Protein AF-A0A7L5BXM7-F1 (afdb_monomer_lite)

Structure (mmCIF, N/CA/C/O backbone):
data_AF-A0A7L5BXM7-F1
#
_entry.id   AF-A0A7L5BXM7-F1
#
loop_
_atom_site.group_PDB
_atom_site.id
_atom_site.type_symbol
_atom_site.label_atom_id
_atom_site.label_alt_id
_atom_site.label_comp_id
_atom_site.label_asym_id
_atom_site.label_entity_id
_atom_site.label_seq_id
_atom_site.pdbx_PDB_ins_code
_atom_site.Cartn_x
_atom_site.Cartn_y
_atom_site.Cartn_z
_atom_site.occupancy
_atom_site.B_iso_or_equiv
_atom_site.auth_seq_id
_atom_site.auth_comp_id
_atom_site.auth_asym_id
_atom_site.auth_atom_id
_atom_site.pdbx_PDB_model_num
ATOM 1 N N . MET A 1 1 ? -1.220 4.228 -21.486 1.00 81.81 1 MET A N 1
ATOM 2 C CA . MET A 1 1 ? -0.443 3.188 -20.781 1.00 81.81 1 MET A CA 1
ATOM 3 C C . MET A 1 1 ? -0.566 1.906 -21.589 1.00 81.81 1 MET A C 1
ATOM 5 O O . MET A 1 1 ? -1.691 1.516 -21.863 1.00 81.81 1 MET A O 1
ATOM 9 N N . ASP A 1 2 ? 0.545 1.323 -22.044 1.00 92.75 2 ASP A N 1
ATOM 10 C CA . ASP A 1 2 ? 0.546 0.074 -22.827 1.00 92.75 2 ASP A CA 1
ATOM 11 C C . ASP A 1 2 ? 0.642 -1.136 -21.874 1.00 92.75 2 ASP A C 1
ATOM 13 O O . ASP A 1 2 ? 1.685 -1.302 -21.240 1.00 92.75 2 ASP A O 1
ATOM 17 N N . PRO A 1 3 ? -0.408 -1.967 -21.730 1.00 92.69 3 PRO A N 1
ATOM 18 C CA . PRO A 1 3 ? -0.432 -3.062 -20.757 1.00 92.69 3 PRO A CA 1
ATOM 19 C C . PRO A 1 3 ? 0.571 -4.188 -21.054 1.00 92.69 3 PRO A C 1
ATOM 21 O O . PRO A 1 3 ? 0.893 -4.953 -20.146 1.00 92.69 3 PRO A O 1
ATOM 24 N N . GLU A 1 4 ? 1.089 -4.287 -22.281 1.00 96.62 4 GLU A N 1
ATOM 25 C CA . GLU A 1 4 ? 2.113 -5.279 -22.648 1.00 96.62 4 GLU A CA 1
ATOM 26 C C . GLU A 1 4 ? 3.525 -4.844 -22.230 1.00 96.62 4 GLU A C 1
ATOM 28 O O . GLU A 1 4 ? 4.460 -5.643 -22.244 1.00 96.62 4 GLU A O 1
ATOM 33 N N . ARG A 1 5 ? 3.696 -3.577 -21.839 1.00 94.50 5 ARG A N 1
ATOM 34 C CA . ARG A 1 5 ? 4.994 -3.003 -21.448 1.00 94.50 5 ARG A CA 1
ATOM 35 C C . ARG A 1 5 ? 4.994 -2.385 -20.062 1.00 94.50 5 ARG A C 1
ATOM 37 O O . ARG A 1 5 ? 6.055 -2.189 -19.481 1.00 94.50 5 ARG A O 1
ATOM 44 N N . PHE A 1 6 ? 3.824 -2.027 -19.551 1.00 96.31 6 PHE A N 1
ATOM 45 C CA . PHE A 1 6 ? 3.711 -1.371 -18.265 1.00 96.31 6 PHE A CA 1
ATOM 46 C C . PHE A 1 6 ? 3.840 -2.388 -17.135 1.00 96.31 6 PHE A C 1
ATOM 48 O O . PHE A 1 6 ? 3.114 -3.382 -17.097 1.00 96.31 6 PHE A O 1
ATOM 55 N N . THR A 1 7 ? 4.767 -2.123 -16.223 1.00 95.88 7 THR A N 1
ATOM 56 C CA . THR A 1 7 ? 5.111 -2.985 -15.089 1.00 95.88 7 THR A CA 1
ATOM 57 C C . THR A 1 7 ? 4.899 -2.234 -13.780 1.00 95.88 7 THR A C 1
ATOM 59 O O . THR A 1 7 ? 4.705 -1.014 -13.771 1.00 95.88 7 THR A O 1
ATOM 62 N N . PHE A 1 8 ? 4.969 -2.942 -12.651 1.00 92.62 8 PHE A N 1
ATOM 63 C CA . PHE A 1 8 ? 4.900 -2.280 -11.352 1.00 92.62 8 PHE A CA 1
ATOM 64 C C . PHE A 1 8 ? 6.099 -1.343 -11.130 1.00 92.62 8 PHE A C 1
ATOM 66 O O . PHE A 1 8 ? 5.918 -0.236 -10.630 1.00 92.62 8 PHE A O 1
ATOM 73 N N . ARG A 1 9 ? 7.307 -1.719 -11.571 1.00 94.06 9 ARG A N 1
ATOM 74 C CA . ARG A 1 9 ? 8.467 -0.816 -11.507 1.00 94.06 9 ARG A CA 1
ATOM 75 C C . ARG A 1 9 ? 8.252 0.456 -12.324 1.00 94.06 9 ARG A C 1
ATOM 77 O O . ARG A 1 9 ? 8.515 1.547 -11.833 1.00 94.06 9 ARG A O 1
ATOM 84 N N . ALA A 1 10 ? 7.732 0.330 -13.547 1.00 93.75 10 ALA A N 1
ATOM 85 C CA . ALA A 1 10 ? 7.429 1.488 -14.384 1.00 93.75 10 ALA A CA 1
ATOM 86 C C . ALA A 1 10 ? 6.389 2.409 -13.726 1.00 93.75 10 ALA A C 1
ATOM 88 O O . ALA A 1 10 ?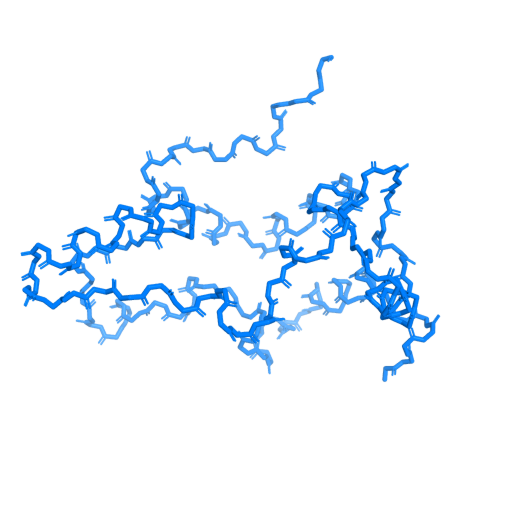 6.530 3.627 -13.785 1.00 93.75 10 ALA A O 1
ATOM 89 N N . PHE A 1 11 ? 5.379 1.837 -13.063 1.00 92.38 11 PHE A N 1
ATOM 90 C CA . PHE A 1 11 ? 4.429 2.602 -12.257 1.00 92.38 11 PHE A CA 1
ATOM 91 C C . PHE A 1 11 ? 5.113 3.342 -11.110 1.00 92.38 11 PHE A C 1
ATOM 93 O O . PHE A 1 11 ? 4.893 4.536 -10.937 1.00 92.38 11 PHE A O 1
ATOM 100 N N . PHE A 1 12 ? 5.970 2.658 -10.358 1.00 90.69 12 PHE A N 1
ATOM 101 C CA . PHE A 1 12 ? 6.641 3.266 -9.220 1.00 90.69 12 PHE A CA 1
ATOM 102 C C . PHE A 1 12 ? 7.570 4.418 -9.629 1.00 90.69 12 PHE A C 1
ATOM 104 O O . PHE A 1 12 ? 7.533 5.477 -9.011 1.00 90.69 12 PHE A O 1
ATOM 111 N N . LEU A 1 13 ? 8.309 4.274 -10.734 1.00 89.94 13 LEU A N 1
ATOM 112 C CA . LEU A 1 13 ? 9.127 5.360 -11.287 1.00 89.94 13 LEU A CA 1
ATOM 113 C C . LEU A 1 13 ? 8.303 6.615 -11.619 1.00 89.94 13 LEU A C 1
ATOM 115 O O . LEU A 1 13 ? 8.805 7.729 -11.488 1.00 89.94 13 LEU A O 1
ATOM 119 N N . LEU A 1 14 ? 7.036 6.456 -12.022 1.00 90.69 14 LEU A N 1
ATOM 120 C CA . LEU A 1 14 ? 6.130 7.591 -12.219 1.00 90.69 14 LEU A CA 1
ATOM 121 C C . LEU A 1 14 ? 5.731 8.240 -10.890 1.00 90.69 14 LEU A C 1
ATOM 123 O O . LEU A 1 14 ? 5.633 9.462 -10.828 1.00 90.69 14 LEU A O 1
ATOM 127 N N . LEU A 1 15 ? 5.530 7.449 -9.831 1.00 90.81 15 LEU A N 1
ATOM 128 C CA . LEU A 1 15 ? 5.204 7.963 -8.496 1.00 90.81 15 LEU A CA 1
ATOM 129 C C . LEU A 1 15 ? 6.364 8.709 -7.834 1.00 90.81 15 LEU A C 1
ATOM 131 O O . LEU A 1 15 ? 6.129 9.588 -7.009 1.00 90.81 15 LEU A O 1
ATOM 135 N N . SER A 1 16 ? 7.605 8.391 -8.200 1.00 86.06 16 SER A N 1
ATOM 136 C CA . SER A 1 16 ? 8.787 9.111 -7.715 1.00 86.06 16 SER A CA 1
ATOM 137 C C . SER A 1 16 ? 8.954 10.502 -8.340 1.00 86.06 16 SER A C 1
ATOM 139 O O . SER A 1 16 ? 9.814 11.267 -7.904 1.00 86.06 16 SER A O 1
ATOM 141 N N . ALA A 1 17 ? 8.165 10.856 -9.361 1.00 88.62 17 ALA A N 1
ATOM 142 C CA . ALA A 1 17 ? 8.206 12.193 -9.937 1.00 88.62 17 ALA A CA 1
ATOM 143 C C . ALA A 1 17 ? 7.639 13.243 -8.955 1.00 88.62 17 ALA A C 1
ATOM 145 O O . ALA A 1 17 ? 6.712 12.948 -8.192 1.00 88.62 17 ALA A O 1
ATOM 146 N N . PRO A 1 18 ? 8.142 14.493 -8.979 1.00 84.69 18 PRO A N 1
ATOM 147 C CA . PRO A 1 18 ? 7.616 15.562 -8.135 1.00 84.69 18 PRO A CA 1
ATOM 148 C C . PRO A 1 18 ? 6.094 15.701 -8.262 1.00 84.69 18 PRO A C 1
ATOM 150 O O . PRO A 1 18 ? 5.556 15.703 -9.369 1.00 84.69 18 PRO A O 1
ATOM 153 N N . SER A 1 19 ? 5.410 15.815 -7.121 1.00 85.69 19 SER A N 1
ATOM 154 C CA . SER A 1 19 ? 3.946 15.949 -7.019 1.00 85.69 19 SER A CA 1
ATOM 155 C C . SER A 1 19 ? 3.123 14.766 -7.546 1.00 85.69 19 SER A C 1
ATOM 157 O O . SER A 1 19 ? 1.896 14.824 -7.492 1.00 85.69 19 SER A O 1
ATOM 159 N N . ALA A 1 20 ? 3.737 13.665 -7.994 1.00 89.62 20 ALA A N 1
ATOM 160 C CA . ALA A 1 20 ? 2.989 12.496 -8.462 1.00 89.62 20 ALA A CA 1
ATOM 161 C C . ALA A 1 20 ? 2.145 11.848 -7.351 1.00 89.62 20 ALA A C 1
ATOM 163 O O . ALA A 1 20 ? 1.116 11.242 -7.626 1.00 89.62 20 ALA A O 1
ATOM 164 N N . LEU A 1 21 ? 2.515 12.027 -6.084 1.00 89.69 21 LEU A N 1
ATOM 165 C CA . LEU A 1 21 ? 1.708 11.573 -4.949 1.00 89.69 21 LEU A CA 1
ATOM 166 C C . LEU A 1 21 ? 0.449 12.420 -4.693 1.00 89.69 21 LEU A C 1
ATOM 168 O O . LEU A 1 21 ? -0.458 11.969 -3.997 1.00 89.69 21 LEU A O 1
ATOM 172 N N . ASP A 1 22 ? 0.381 13.630 -5.249 1.00 87.25 22 ASP A N 1
ATOM 173 C CA . ASP A 1 22 ? -0.714 14.582 -5.022 1.00 87.25 22 ASP A CA 1
ATOM 174 C C . ASP A 1 22 ? -1.799 14.532 -6.105 1.00 87.25 22 ASP A C 1
ATOM 176 O O . ASP A 1 22 ? -2.863 15.127 -5.941 1.00 87.25 22 ASP A O 1
ATOM 180 N N . ILE A 1 23 ? -1.545 13.834 -7.216 1.00 88.38 23 ILE A N 1
ATOM 181 C CA . ILE A 1 23 ? -2.450 13.824 -8.376 1.00 88.38 23 ILE A CA 1
ATOM 182 C C . ILE A 1 23 ? -3.583 12.796 -8.277 1.00 88.38 23 ILE A C 1
ATOM 184 O O . ILE A 1 23 ? -4.585 12.951 -8.972 1.00 88.38 23 ILE A O 1
ATOM 188 N N . ASP A 1 24 ? -3.454 11.762 -7.440 1.00 90.38 24 ASP A N 1
ATOM 189 C CA . ASP A 1 24 ? -4.488 10.735 -7.273 1.00 90.38 24 ASP A CA 1
ATOM 190 C C . ASP A 1 24 ? -4.481 10.148 -5.858 1.00 90.38 24 ASP A C 1
ATOM 192 O O . ASP A 1 24 ? -3.465 9.675 -5.344 1.00 90.38 24 ASP A O 1
ATOM 196 N N . HIS A 1 25 ? -5.667 10.115 -5.259 1.00 87.88 25 HIS A N 1
ATOM 197 C CA . HIS A 1 25 ? -5.902 9.582 -3.925 1.00 87.88 25 HIS A CA 1
ATOM 198 C C . HIS A 1 25 ? -5.594 8.083 -3.789 1.00 87.88 25 HIS A C 1
ATOM 200 O O . HIS A 1 25 ? -5.374 7.628 -2.672 1.00 87.88 25 HIS A O 1
ATOM 206 N N . HIS A 1 26 ? -5.551 7.306 -4.878 1.00 89.06 26 HIS A N 1
ATOM 207 C CA . HIS A 1 26 ? -5.223 5.876 -4.813 1.00 89.06 26 HIS A CA 1
ATOM 208 C C . HIS A 1 26 ? -3.782 5.603 -4.363 1.00 89.06 26 HIS A C 1
ATOM 210 O O . HIS A 1 26 ? -3.490 4.503 -3.894 1.00 89.06 26 HIS A O 1
ATOM 216 N N . TRP A 1 27 ? -2.883 6.578 -4.511 1.00 90.19 27 TRP A N 1
ATOM 217 C CA . TRP A 1 27 ? -1.480 6.457 -4.111 1.00 90.19 27 TRP A CA 1
ATOM 218 C C . TRP A 1 27 ? -0.981 7.637 -3.271 1.00 90.19 27 TRP A C 1
ATOM 220 O O . TRP A 1 27 ? 0.191 7.666 -2.900 1.00 90.19 27 TRP A O 1
ATOM 230 N N . THR A 1 28 ? -1.841 8.593 -2.918 1.00 91.56 28 THR A N 1
ATOM 231 C CA . THR A 1 28 ? -1.518 9.614 -1.916 1.00 91.56 28 THR A CA 1
ATOM 232 C C . THR A 1 28 ? -1.203 8.962 -0.559 1.00 91.56 28 THR A C 1
ATOM 234 O O . THR A 1 28 ? -1.977 8.113 -0.110 1.00 91.56 28 THR A O 1
ATOM 237 N N . PRO A 1 29 ? -0.122 9.374 0.134 1.00 92.06 29 PRO A N 1
ATOM 238 C CA . PRO A 1 29 ? 0.183 8.903 1.483 1.00 92.06 29 PRO A CA 1
ATOM 239 C C . PRO A 1 29 ? -0.986 9.081 2.463 1.00 92.06 29 PRO A C 1
ATOM 241 O O . PRO A 1 29 ? -1.615 10.143 2.527 1.00 92.06 29 PRO A O 1
ATOM 244 N N . GLN A 1 30 ? -1.256 8.058 3.268 1.00 89.50 30 GLN A N 1
ATOM 245 C CA . GLN A 1 30 ? -2.326 8.015 4.266 1.00 89.50 30 GLN A CA 1
ATOM 246 C C . GLN A 1 30 ? -2.201 9.125 5.312 1.00 89.50 30 GLN A C 1
ATOM 248 O O . GLN A 1 30 ? -3.222 9.662 5.753 1.00 89.50 30 GLN A O 1
ATOM 253 N N . VAL A 1 31 ? -0.978 9.527 5.681 1.00 89.44 31 VAL A N 1
ATOM 254 C CA . VAL A 1 31 ? -0.751 10.656 6.599 1.00 89.44 31 VAL A CA 1
ATOM 255 C C . VAL A 1 31 ? -1.429 11.944 6.122 1.00 89.44 31 VAL A C 1
ATOM 257 O O . VAL A 1 31 ? -1.918 12.719 6.946 1.00 89.44 31 VAL A O 1
ATOM 260 N N . ARG A 1 32 ? -1.558 12.142 4.802 1.00 88.94 32 ARG A N 1
ATOM 261 C CA . ARG A 1 32 ? -2.207 13.324 4.206 1.00 88.94 32 ARG A CA 1
ATOM 262 C C . ARG A 1 32 ? -3.732 13.276 4.296 1.00 88.94 32 ARG A C 1
ATOM 264 O O . ARG A 1 32 ? -4.391 14.302 4.148 1.00 88.94 32 ARG A O 1
ATOM 271 N N . MET A 1 33 ? -4.305 12.107 4.569 1.00 86.81 33 MET A N 1
ATOM 272 C CA . MET A 1 33 ? -5.753 11.910 4.679 1.00 86.81 33 MET A CA 1
ATOM 273 C C . MET A 1 33 ? -6.272 12.014 6.118 1.00 86.81 33 MET A C 1
ATOM 275 O O . MET A 1 33 ? -7.477 11.893 6.347 1.00 86.81 33 MET A O 1
ATOM 279 N N . ARG A 1 34 ? -5.396 12.241 7.107 1.00 83.69 34 ARG A N 1
ATOM 280 C CA . ARG A 1 34 ? -5.800 12.284 8.518 1.00 83.69 34 ARG A CA 1
ATOM 281 C C . ARG A 1 34 ? -6.761 13.442 8.777 1.00 83.69 34 ARG A C 1
ATOM 283 O O . ARG A 1 34 ? -6.452 14.610 8.545 1.00 83.69 34 ARG A O 1
ATOM 290 N N . LEU A 1 35 ? -7.916 13.118 9.354 1.00 80.56 35 LEU A N 1
ATOM 291 C CA . LEU A 1 35 ? -8.927 14.113 9.717 1.00 80.56 35 LEU A CA 1
ATOM 292 C C . LEU A 1 35 ? -8.571 14.882 10.999 1.00 80.56 35 LEU A C 1
ATOM 294 O O . LEU A 1 35 ? -9.230 15.869 11.316 1.00 80.56 35 LEU A O 1
ATOM 298 N N . GLU A 1 36 ? -7.509 14.493 11.710 1.00 79.19 36 GLU A N 1
ATOM 299 C CA . GLU A 1 36 ? -7.011 15.224 12.884 1.00 79.19 36 GLU A CA 1
ATOM 300 C C . GLU A 1 36 ? -6.607 16.659 12.559 1.00 79.19 36 GLU A C 1
ATOM 302 O O . GLU A 1 36 ? -6.950 17.576 13.303 1.00 79.19 36 GLU A O 1
ATOM 307 N N . ALA A 1 37 ? -5.994 16.883 11.392 1.00 76.50 37 ALA A N 1
ATOM 308 C CA . ALA A 1 37 ? -5.703 18.228 10.898 1.00 76.50 37 ALA A CA 1
ATOM 309 C C . ALA A 1 37 ? -6.977 19.069 10.669 1.00 76.50 37 ALA A C 1
ATOM 311 O O . ALA A 1 37 ? -6.911 20.290 10.574 1.00 76.50 37 ALA A O 1
ATOM 312 N N . ARG A 1 38 ? -8.149 18.421 10.601 1.00 81.69 38 ARG A N 1
ATOM 313 C CA . ARG A 1 38 ? -9.477 19.036 10.458 1.00 81.69 38 ARG A CA 1
ATOM 314 C C . ARG A 1 38 ? -10.265 19.064 11.776 1.00 81.69 38 ARG A C 1
ATOM 316 O O . ARG A 1 38 ? -11.466 19.311 11.753 1.00 81.69 38 ARG A O 1
ATOM 323 N N . GLY A 1 39 ? -9.613 18.801 12.912 1.00 85.88 39 GLY A N 1
ATOM 324 C CA . GLY A 1 39 ? -10.209 18.879 14.251 1.00 85.88 39 GLY A CA 1
ATOM 325 C C . GLY A 1 39 ? -10.927 17.613 14.730 1.00 85.88 39 GLY A C 1
ATOM 326 O O . GLY A 1 39 ? -11.495 17.621 15.821 1.00 85.88 39 GLY A O 1
ATOM 327 N N . TYR A 1 40 ? -10.897 16.522 13.961 1.00 87.38 40 TYR A N 1
ATOM 328 C CA . TYR A 1 40 ? -11.479 15.245 14.381 1.00 87.38 40 TYR A CA 1
ATOM 329 C C . TYR A 1 40 ? -10.516 14.479 15.289 1.00 87.38 40 TYR A C 1
ATOM 331 O O . TYR A 1 40 ? -9.302 14.608 15.173 1.00 87.38 40 TYR A O 1
ATOM 339 N N . ARG A 1 41 ? -11.047 13.649 16.186 1.00 83.75 41 ARG A N 1
ATOM 340 C CA . ARG A 1 41 ? -10.247 12.722 16.994 1.00 83.75 41 ARG A CA 1
ATOM 341 C C . ARG A 1 41 ? -10.744 11.307 16.764 1.00 83.75 41 ARG A C 1
ATOM 343 O O . ARG A 1 41 ? -11.942 11.058 16.870 1.00 83.75 41 ARG A O 1
ATOM 350 N N . TYR A 1 42 ? -9.824 10.402 16.462 1.00 85.19 42 TYR A N 1
ATOM 351 C CA . TYR A 1 42 ? -10.121 8.977 16.397 1.00 85.19 42 TYR A CA 1
ATOM 352 C C . TYR A 1 42 ? -10.095 8.400 17.815 1.00 85.19 42 TYR A C 1
ATOM 354 O O . TYR A 1 42 ? -9.167 8.685 18.572 1.00 85.19 42 TYR A O 1
ATOM 362 N N . SER A 1 43 ? -11.105 7.608 18.184 1.00 85.81 43 SER A N 1
ATOM 363 C CA . SER A 1 43 ? -11.063 6.827 19.428 1.00 85.81 43 SER A CA 1
ATOM 364 C C . SER A 1 43 ? -10.113 5.639 19.298 1.00 85.81 43 SER A C 1
ATOM 366 O O . SER A 1 43 ? -9.389 5.316 20.234 1.00 85.81 43 SER A O 1
ATOM 368 N N . ASP A 1 44 ? -10.097 5.023 18.115 1.00 86.19 44 ASP A N 1
ATOM 369 C CA . ASP A 1 44 ? -9.326 3.831 17.798 1.00 86.19 44 ASP A CA 1
ATOM 370 C C . ASP A 1 44 ? -8.881 3.887 16.322 1.00 86.19 44 ASP A C 1
ATOM 372 O O . ASP A 1 44 ? -9.592 4.417 15.463 1.00 86.19 44 ASP A O 1
ATOM 376 N N . ILE A 1 45 ? -7.704 3.332 16.021 1.00 85.94 45 ILE A N 1
ATOM 377 C CA . ILE A 1 45 ? -7.171 3.152 14.661 1.00 85.94 45 ILE A CA 1
ATOM 378 C C . ILE A 1 45 ? -6.735 1.692 14.537 1.00 85.94 45 ILE A C 1
ATOM 380 O O . ILE A 1 45 ? -6.057 1.173 15.421 1.00 85.94 45 ILE A O 1
ATOM 384 N N . PHE A 1 46 ? -7.110 1.026 13.444 1.00 86.62 46 PHE A N 1
ATOM 385 C CA . PHE A 1 46 ? -6.832 -0.395 13.237 1.00 86.62 46 PHE A CA 1
ATOM 386 C C . PHE A 1 46 ? -6.071 -0.630 11.935 1.00 86.62 46 PHE A C 1
ATOM 388 O O . PHE A 1 46 ? -6.339 0.009 10.920 1.00 86.62 46 PHE A O 1
ATOM 395 N N . GLY A 1 47 ? -5.148 -1.592 11.953 1.00 86.50 47 GLY A N 1
ATOM 396 C CA . GLY A 1 47 ? -4.491 -2.091 10.749 1.00 86.50 47 GLY A CA 1
ATOM 397 C C . GLY A 1 47 ? -5.240 -3.284 10.153 1.00 86.50 47 GLY A C 1
ATOM 398 O O . GLY A 1 47 ? -5.923 -4.029 10.853 1.00 86.50 47 GLY A O 1
ATOM 399 N N . MET A 1 48 ? -5.041 -3.547 8.860 1.00 84.12 48 MET A N 1
ATOM 400 C CA . MET A 1 48 ? -5.678 -4.692 8.185 1.00 84.12 48 MET A CA 1
ATOM 401 C C . MET A 1 48 ? -5.301 -6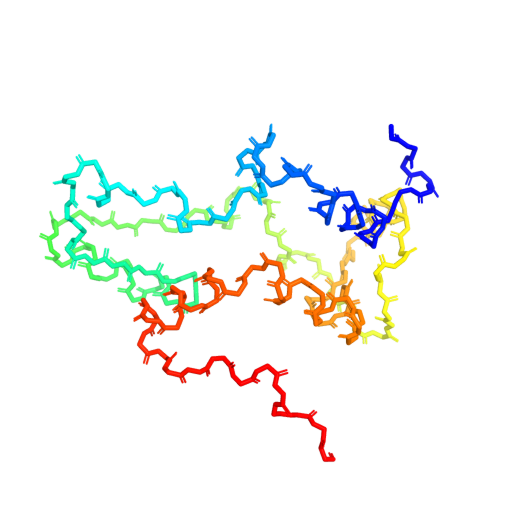.053 8.795 1.00 84.12 48 MET A C 1
ATOM 403 O O . MET A 1 48 ? -6.086 -6.996 8.746 1.00 84.12 48 MET A O 1
ATOM 407 N N . HIS A 1 49 ? -4.119 -6.165 9.402 1.00 84.19 49 HIS A N 1
ATOM 408 C CA . HIS A 1 49 ? -3.665 -7.392 10.061 1.00 84.19 49 HIS A CA 1
ATOM 409 C C . HIS A 1 49 ? -4.317 -7.636 11.436 1.00 84.19 49 HIS A C 1
ATOM 411 O O . HIS A 1 49 ? -4.236 -8.749 11.949 1.00 84.19 49 HIS A O 1
ATOM 417 N N . THR A 1 50 ? -4.968 -6.628 12.030 1.00 85.75 50 THR A N 1
ATOM 418 C CA . THR A 1 50 ? -5.709 -6.734 13.300 1.00 85.75 50 THR A CA 1
ATOM 419 C C . THR A 1 50 ? -7.221 -6.667 13.101 1.00 85.75 50 THR A C 1
ATOM 421 O O . THR A 1 50 ? -7.965 -6.498 14.064 1.00 85.75 50 THR A O 1
ATOM 424 N N . LEU A 1 51 ? -7.702 -6.848 11.866 1.00 87.12 51 LEU A N 1
ATOM 425 C CA . LEU A 1 51 ? -9.103 -6.633 11.503 1.00 87.12 51 LEU A CA 1
ATOM 426 C C . LEU A 1 51 ? -10.093 -7.465 12.339 1.00 87.12 51 LEU A C 1
ATOM 428 O O . LEU A 1 51 ? -11.134 -6.958 12.741 1.00 87.12 51 LEU A O 1
ATOM 432 N N . GLY A 1 52 ? -9.745 -8.710 12.684 1.00 87.06 52 GLY A N 1
ATOM 433 C CA . GLY A 1 52 ? -10.578 -9.532 13.571 1.00 87.06 52 GLY A CA 1
ATOM 434 C C . GLY A 1 52 ? -10.746 -8.928 14.973 1.00 87.06 52 GLY A C 1
ATOM 435 O O . GLY A 1 52 ? -11.851 -8.911 15.510 1.00 87.06 52 GLY A O 1
ATOM 436 N N . ALA A 1 53 ? -9.674 -8.366 15.543 1.00 88.31 53 ALA A N 1
ATOM 437 C CA . ALA A 1 53 ? -9.735 -7.654 16.820 1.00 88.31 53 ALA A CA 1
ATOM 438 C C . ALA A 1 53 ? -10.502 -6.328 16.691 1.00 88.31 53 ALA A C 1
ATOM 440 O O . ALA A 1 53 ? -11.249 -5.959 17.596 1.00 88.31 53 ALA A O 1
ATOM 441 N N . ALA A 1 54 ? -10.375 -5.649 15.547 1.00 90.94 54 ALA A N 1
ATOM 442 C CA . ALA A 1 54 ? -11.133 -4.437 15.252 1.00 90.94 54 ALA A CA 1
ATOM 443 C C . ALA A 1 54 ? -12.646 -4.697 15.260 1.00 90.94 54 ALA A C 1
ATOM 445 O O . ALA A 1 54 ? -13.389 -3.929 15.860 1.00 90.94 54 ALA A O 1
ATOM 446 N N . PHE A 1 55 ? -13.114 -5.802 14.668 1.00 93.38 55 PHE A N 1
ATOM 447 C CA . PHE A 1 55 ? -14.540 -6.155 14.671 1.00 93.38 55 PHE A CA 1
ATOM 448 C C . PHE A 1 55 ? -15.092 -6.335 16.086 1.00 93.38 55 PHE A C 1
ATOM 450 O O . PHE A 1 55 ? -16.150 -5.788 16.406 1.00 93.38 55 PHE A O 1
ATOM 457 N N . ALA A 1 56 ? -14.358 -7.057 16.938 1.00 91.56 56 ALA A N 1
ATOM 458 C CA . ALA A 1 56 ? -14.733 -7.245 18.335 1.00 91.56 56 ALA A CA 1
ATOM 459 C C . ALA A 1 56 ? -14.791 -5.903 19.078 1.00 91.56 56 ALA A C 1
ATOM 461 O O . ALA A 1 56 ? -15.792 -5.610 19.727 1.00 91.56 56 ALA A O 1
ATOM 462 N N . ARG A 1 57 ? -13.766 -5.057 18.912 1.00 92.12 57 ARG A N 1
ATOM 463 C CA . ARG A 1 57 ? -13.692 -3.738 19.550 1.00 92.12 57 ARG A CA 1
ATOM 464 C C . ARG A 1 57 ? -14.812 -2.799 19.102 1.00 92.12 57 ARG A C 1
ATOM 466 O O . ARG A 1 57 ? -15.441 -2.154 19.934 1.00 92.12 57 ARG A O 1
ATOM 473 N N . ILE A 1 58 ? -15.090 -2.735 17.801 1.00 92.94 58 ILE 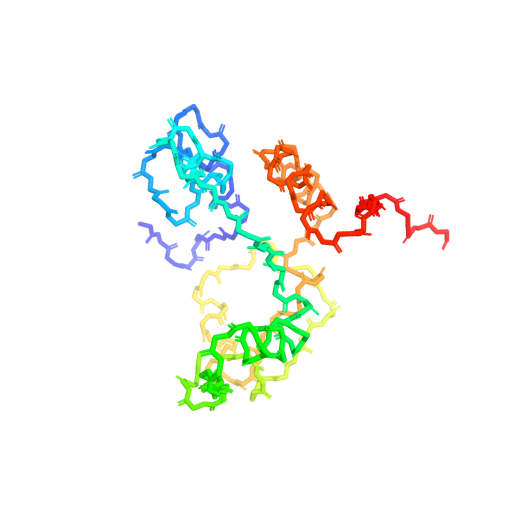A N 1
ATOM 474 C CA . ILE A 1 58 ? -16.176 -1.907 17.264 1.00 92.94 58 ILE A CA 1
ATOM 475 C C . ILE A 1 58 ? -17.521 -2.389 17.815 1.00 92.94 58 ILE A C 1
ATOM 477 O O . ILE A 1 58 ? -18.320 -1.568 18.262 1.00 92.94 58 ILE A O 1
ATOM 481 N N . THR A 1 59 ? -17.751 -3.705 17.848 1.00 95.25 59 THR A N 1
ATOM 482 C CA . THR A 1 59 ? -18.991 -4.284 18.388 1.00 95.25 59 THR A CA 1
ATOM 483 C C . THR A 1 59 ? -19.142 -3.988 19.881 1.00 95.25 59 THR A C 1
ATOM 485 O O . THR A 1 59 ? -20.221 -3.598 20.313 1.00 95.25 59 THR A O 1
ATOM 488 N N . GLU A 1 60 ? -18.066 -4.111 20.661 1.00 94.44 60 GLU A N 1
ATOM 489 C CA . GLU A 1 60 ? -18.041 -3.794 22.094 1.00 94.44 60 GLU A CA 1
ATOM 490 C C . GLU A 1 60 ? -18.415 -2.328 22.367 1.00 94.44 60 GLU A C 1
ATOM 492 O O . GLU A 1 60 ? -19.253 -2.054 23.221 1.00 94.44 60 GLU A O 1
ATOM 497 N N . VAL A 1 61 ? -17.816 -1.383 21.635 1.00 94.56 61 VAL A N 1
ATOM 498 C CA . VAL A 1 61 ? -17.993 0.059 21.884 1.00 94.56 61 VAL A CA 1
ATOM 499 C C . VAL A 1 61 ? -19.333 0.581 21.364 1.00 94.56 61 VAL A C 1
ATOM 501 O O . VAL A 1 61 ? -19.911 1.491 21.955 1.00 94.56 61 VAL A O 1
ATOM 504 N N . THR A 1 62 ? -19.827 0.039 20.251 1.00 94.75 62 THR A N 1
ATOM 505 C CA . THR A 1 62 ? -21.013 0.578 19.558 1.00 94.75 62 THR A CA 1
ATOM 506 C C . THR A 1 62 ? -22.277 -0.255 19.758 1.00 94.75 62 THR A C 1
ATOM 508 O O . THR A 1 62 ? -23.373 0.224 19.476 1.00 94.75 62 THR A O 1
ATOM 511 N N . GLY A 1 63 ? -22.144 -1.512 20.193 1.00 95.81 63 GLY A N 1
ATOM 512 C CA . GLY A 1 63 ? -23.220 -2.504 20.173 1.00 95.81 63 GLY A CA 1
ATOM 513 C C . GLY A 1 63 ? -23.592 -2.999 18.768 1.00 95.81 63 GLY A C 1
ATOM 514 O O . GLY A 1 63 ? -24.504 -3.815 18.640 1.00 95.81 63 GLY A O 1
ATOM 515 N N . MET A 1 64 ? -22.918 -2.529 17.709 1.00 95.00 64 MET A N 1
ATOM 516 C CA . MET A 1 64 ? -23.220 -2.902 16.327 1.00 95.00 64 MET A CA 1
ATOM 517 C C . MET A 1 64 ? -22.357 -4.085 15.873 1.00 95.00 64 MET A C 1
ATOM 519 O O . MET A 1 64 ? -21.132 -3.955 15.840 1.00 95.00 64 MET A O 1
ATOM 523 N N . PRO A 1 65 ? -22.954 -5.223 15.473 1.00 93.12 65 PRO A N 1
ATOM 524 C CA . PRO A 1 65 ? -22.185 -6.342 14.950 1.00 93.12 65 PRO A CA 1
ATOM 525 C C . PRO A 1 65 ? -21.576 -5.993 13.589 1.00 93.12 65 PRO A C 1
ATOM 527 O O . PRO A 1 65 ? -22.244 -5.446 12.709 1.00 93.12 65 PRO A O 1
ATOM 530 N N . ILE A 1 66 ? -20.308 -6.356 13.400 1.00 92.81 66 ILE A N 1
ATOM 531 C CA . ILE A 1 66 ? -19.614 -6.224 12.117 1.00 92.81 66 ILE A CA 1
ATOM 532 C C . ILE A 1 66 ? -19.577 -7.577 11.407 1.00 92.81 66 ILE A C 1
ATOM 534 O O . ILE A 1 66 ? -19.133 -8.577 11.969 1.00 92.81 66 ILE A O 1
ATOM 538 N N . HIS A 1 67 ? -20.023 -7.596 10.151 1.00 89.94 67 HIS A N 1
ATOM 539 C CA . HIS A 1 67 ? -20.010 -8.780 9.296 1.00 89.94 67 HIS A CA 1
ATOM 540 C C . HIS A 1 67 ? -18.914 -8.664 8.236 1.00 89.94 67 HIS A C 1
ATOM 542 O O . HIS A 1 67 ? -18.883 -7.705 7.465 1.00 89.94 67 HIS A O 1
ATOM 548 N N . ASP A 1 68 ? -18.032 -9.660 8.172 1.00 88.50 68 ASP A N 1
ATOM 549 C CA . ASP A 1 68 ? -16.978 -9.720 7.162 1.00 88.50 68 ASP A CA 1
ATOM 550 C C . ASP A 1 68 ? -17.524 -10.232 5.824 1.00 88.50 68 ASP A C 1
ATOM 552 O O . ASP A 1 68 ? -17.892 -11.399 5.687 1.00 88.50 68 ASP A O 1
ATOM 556 N N . THR A 1 69 ? -17.569 -9.355 4.824 1.00 89.00 69 THR A N 1
ATOM 557 C CA . THR A 1 69 ? -18.074 -9.663 3.479 1.00 89.00 69 THR A CA 1
ATOM 558 C C . THR A 1 69 ? -16.963 -9.832 2.445 1.00 89.00 69 THR A C 1
ATOM 560 O O . THR A 1 69 ? -17.260 -9.995 1.260 1.00 89.00 69 THR A O 1
ATOM 563 N N . ARG A 1 70 ? -15.679 -9.837 2.841 1.00 85.75 70 ARG A N 1
ATOM 564 C CA . ARG A 1 70 ? -14.548 -9.915 1.893 1.00 85.75 70 ARG A CA 1
ATOM 565 C C . ARG A 1 70 ? -14.651 -11.127 0.967 1.00 85.75 70 ARG A C 1
ATOM 567 O O . ARG A 1 70 ? -14.504 -10.977 -0.247 1.00 85.75 70 ARG A O 1
ATOM 574 N N . ASN A 1 71 ? -15.037 -12.275 1.522 1.00 84.12 71 ASN A N 1
ATOM 575 C CA . ASN A 1 71 ? -15.245 -13.526 0.785 1.00 84.12 71 ASN A CA 1
ATOM 576 C C . ASN A 1 71 ? -16.407 -13.465 -0.222 1.00 84.12 71 ASN A C 1
ATOM 578 O O . ASN A 1 71 ? -16.443 -14.256 -1.158 1.00 84.12 71 ASN A O 1
ATOM 582 N N . LEU A 1 72 ? -17.352 -12.534 -0.054 1.00 86.06 72 LEU A N 1
ATOM 583 C CA . LEU A 1 72 ? -18.492 -12.362 -0.960 1.00 86.06 72 LEU A CA 1
ATOM 584 C C . LEU A 1 72 ? -18.142 -11.487 -2.170 1.00 86.06 72 LEU A C 1
ATOM 586 O O . LEU A 1 72 ? -18.774 -11.600 -3.214 1.00 86.06 72 LEU A O 1
ATOM 590 N N . SER A 1 73 ? -17.135 -10.618 -2.037 1.00 81.38 73 SER A N 1
ATOM 591 C CA . SER A 1 73 ? -16.771 -9.647 -3.075 1.00 81.38 73 SER A CA 1
ATOM 592 C C . SER A 1 73 ? -16.056 -10.257 -4.287 1.00 81.38 73 SER A C 1
ATOM 594 O O . SER A 1 73 ? -16.034 -9.656 -5.357 1.00 81.38 73 SER A O 1
ATOM 596 N N . GLY A 1 74 ? -15.408 -11.417 -4.125 1.00 76.25 74 GLY A N 1
ATOM 597 C CA . GLY A 1 74 ? -14.547 -12.006 -5.159 1.00 76.25 74 GLY A CA 1
ATOM 598 C C . GLY A 1 74 ? -13.322 -11.152 -5.534 1.00 76.25 74 GLY A C 1
ATOM 599 O O . GLY A 1 74 ? -12.623 -11.466 -6.499 1.00 76.25 74 GLY A O 1
ATOM 600 N N . HIS A 1 75 ? -13.039 -10.074 -4.793 1.00 80.44 75 HIS A N 1
ATOM 601 C CA . HIS A 1 75 ? -11.886 -9.200 -5.033 1.00 80.44 75 HIS A CA 1
ATOM 602 C C . HIS A 1 75 ? -10.595 -9.701 -4.371 1.00 80.44 75 HIS A C 1
ATOM 604 O O . HIS A 1 75 ? -9.515 -9.201 -4.684 1.00 80.44 75 HIS 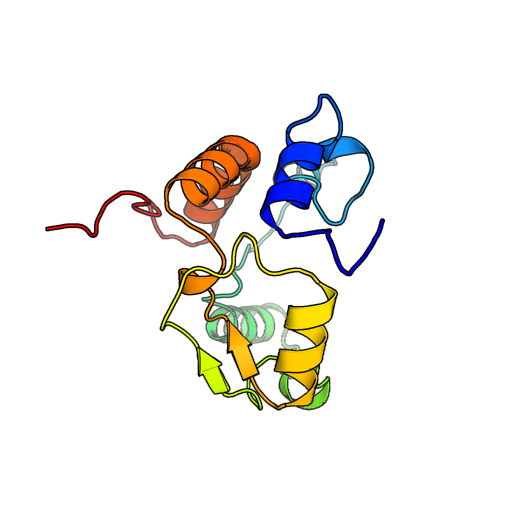A O 1
ATOM 610 N N . GLY A 1 76 ? -10.696 -10.694 -3.484 1.00 81.38 76 GLY A N 1
ATOM 611 C CA . GLY A 1 76 ? -9.552 -11.337 -2.848 1.00 81.38 76 GLY A CA 1
ATOM 612 C C . GLY A 1 76 ? -8.715 -12.194 -3.803 1.00 81.38 76 GLY A C 1
ATOM 613 O O . GLY A 1 76 ? -9.064 -12.425 -4.963 1.00 81.38 76 GLY A O 1
ATOM 614 N N . ALA A 1 77 ? -7.594 -12.686 -3.278 1.00 85.00 77 ALA A N 1
ATOM 615 C CA . ALA A 1 77 ? -6.743 -13.675 -3.939 1.00 85.00 77 ALA A CA 1
ATOM 616 C C . ALA A 1 77 ? -6.955 -15.093 -3.377 1.00 85.00 77 ALA A C 1
ATOM 618 O O . ALA A 1 77 ? -6.197 -15.994 -3.714 1.00 85.00 77 ALA A O 1
ATOM 619 N N . ASP A 1 78 ? -7.978 -15.300 -2.541 1.00 85.62 78 ASP A N 1
ATOM 620 C CA . ASP A 1 78 ? -8.187 -16.549 -1.790 1.00 85.62 78 ASP A CA 1
ATOM 621 C C . ASP A 1 78 ? -8.458 -17.760 -2.695 1.00 85.62 78 ASP A C 1
ATOM 623 O O . ASP A 1 78 ? -8.169 -18.896 -2.328 1.00 85.62 78 ASP A O 1
ATOM 627 N N . SER A 1 79 ? -8.987 -17.522 -3.898 1.00 87.75 79 SER A N 1
ATOM 628 C CA . SER A 1 79 ? -9.211 -18.548 -4.922 1.00 87.75 79 SER A CA 1
ATOM 629 C C . SER A 1 79 ? -8.015 -18.767 -5.854 1.00 87.75 79 SER A C 1
ATOM 631 O O . SER A 1 79 ? -8.083 -19.619 -6.740 1.00 87.75 79 SER A O 1
ATOM 633 N N . LEU A 1 80 ? -6.933 -17.998 -5.695 1.00 93.06 80 LEU A N 1
ATOM 634 C CA . LEU A 1 80 ? -5.767 -18.031 -6.571 1.00 93.06 80 LEU A CA 1
ATOM 635 C C . LEU A 1 80 ? -4.622 -18.802 -5.918 1.00 93.06 80 LEU A C 1
ATOM 637 O O . LEU A 1 80 ? -4.348 -18.687 -4.724 1.00 93.06 80 LEU A O 1
ATOM 641 N N . LYS A 1 81 ? -3.878 -19.547 -6.733 1.00 96.12 81 LYS A N 1
ATOM 642 C CA . LYS A 1 81 ? -2.614 -20.136 -6.309 1.00 96.12 81 LYS A CA 1
ATOM 643 C C . LYS A 1 81 ? -1.527 -19.062 -6.292 1.00 96.12 81 LYS A C 1
ATOM 645 O O . LYS A 1 81 ? -1.189 -18.489 -7.330 1.00 96.12 81 LYS A O 1
ATOM 650 N N . MET A 1 82 ? -0.960 -18.826 -5.112 1.00 96.25 82 MET A N 1
ATOM 651 C CA . MET A 1 82 ? 0.098 -17.835 -4.918 1.00 96.25 82 MET A CA 1
ATOM 652 C C . MET A 1 82 ? 1.460 -18.377 -5.374 1.00 96.25 82 MET A C 1
ATOM 654 O O . MET A 1 82 ? 1.850 -19.479 -4.989 1.00 96.25 82 MET A O 1
ATOM 658 N N . LEU A 1 83 ? 2.185 -17.602 -6.183 1.00 96.00 83 LEU A N 1
ATOM 659 C CA . LEU A 1 83 ? 3.512 -17.940 -6.709 1.00 96.00 83 LEU A CA 1
ATOM 660 C C . LEU A 1 83 ? 4.607 -17.144 -5.989 1.00 96.00 83 LEU A C 1
ATOM 662 O O . LEU A 1 83 ? 4.464 -15.939 -5.791 1.00 96.00 83 LEU A O 1
ATOM 666 N N . ILE A 1 84 ? 5.691 -17.817 -5.599 1.00 94.25 84 ILE A N 1
ATOM 667 C CA . ILE A 1 84 ? 6.857 -17.226 -4.906 1.00 94.25 84 ILE A CA 1
ATOM 668 C C . ILE A 1 84 ? 8.192 -17.606 -5.569 1.00 94.25 84 ILE A C 1
ATOM 670 O O . ILE A 1 84 ? 9.270 -17.386 -5.036 1.00 94.25 84 ILE A O 1
ATOM 674 N N . ASP A 1 85 ? 8.111 -18.217 -6.740 1.00 93.38 85 ASP A N 1
ATOM 675 C CA . ASP A 1 85 ? 9.221 -18.802 -7.488 1.00 93.38 85 ASP A CA 1
ATOM 676 C C . ASP A 1 85 ? 10.136 -17.778 -8.170 1.00 93.38 85 ASP A C 1
ATOM 678 O O . ASP A 1 85 ? 11.217 -18.135 -8.635 1.00 93.38 85 ASP A O 1
ATOM 682 N N . SER A 1 86 ? 9.717 -16.521 -8.287 1.00 92.62 86 SER A N 1
ATOM 683 C CA . SER A 1 86 ? 10.431 -15.480 -9.030 1.00 92.62 86 SER A CA 1
ATOM 684 C C . SER A 1 86 ? 10.047 -14.079 -8.553 1.00 92.62 86 SER A C 1
ATOM 686 O O . SER A 1 86 ? 9.095 -13.912 -7.793 1.00 92.62 86 SER A O 1
ATOM 688 N N . CYS A 1 87 ? 10.783 -13.065 -9.012 1.00 95.31 87 CYS A N 1
ATOM 689 C CA . CYS A 1 87 ? 10.397 -11.663 -8.859 1.00 95.31 87 CYS A CA 1
ATOM 690 C C . CYS A 1 87 ? 9.502 -11.233 -10.030 1.00 95.31 87 CYS A C 1
ATOM 692 O O . CYS A 1 87 ? 9.860 -11.416 -11.192 1.00 95.31 87 CYS A O 1
ATOM 694 N N . TYR A 1 88 ? 8.362 -10.623 -9.717 1.00 96.44 88 TYR A N 1
ATOM 695 C CA . TYR A 1 88 ? 7.339 -10.204 -10.676 1.00 96.44 88 TYR A CA 1
ATOM 696 C C . TYR A 1 88 ? 7.267 -8.677 -10.857 1.00 96.44 88 TYR A C 1
ATOM 698 O O . TYR A 1 88 ? 6.349 -8.184 -11.511 1.00 96.44 88 TYR A O 1
ATOM 706 N N . ALA A 1 89 ? 8.231 -7.920 -10.318 1.00 95.81 89 ALA A N 1
ATOM 707 C CA . ALA A 1 89 ? 8.253 -6.451 -10.372 1.00 95.81 89 ALA A CA 1
ATOM 708 C C . ALA A 1 89 ? 8.194 -5.889 -11.804 1.00 95.81 89 ALA A C 1
ATOM 710 O O . ALA A 1 89 ? 7.545 -4.870 -12.060 1.00 95.81 89 ALA A O 1
ATOM 711 N N . ASP A 1 90 ? 8.838 -6.595 -12.735 1.00 96.88 90 ASP A N 1
ATOM 712 C CA . ASP A 1 90 ? 8.931 -6.244 -14.153 1.00 96.88 90 ASP A CA 1
ATOM 713 C C . ASP A 1 90 ? 7.991 -7.078 -15.039 1.00 96.88 90 ASP A C 1
ATOM 715 O O . ASP A 1 90 ? 8.098 -7.064 -16.263 1.00 96.88 90 ASP A O 1
ATOM 719 N N . THR A 1 91 ? 7.043 -7.808 -14.441 1.00 97.12 91 THR A N 1
ATOM 720 C CA . THR A 1 91 ? 6.023 -8.530 -15.212 1.00 97.12 91 THR A CA 1
ATOM 721 C C . THR A 1 91 ? 5.001 -7.535 -15.775 1.00 97.12 91 THR A C 1
ATOM 723 O O . THR A 1 91 ? 4.442 -6.747 -15.003 1.00 97.12 91 THR A O 1
ATOM 726 N N . PRO A 1 92 ? 4.715 -7.553 -17.091 1.00 97.50 92 PRO A N 1
ATOM 727 C CA . PRO A 1 92 ? 3.709 -6.674 -17.677 1.00 97.50 92 PRO A CA 1
ATOM 728 C C . PRO A 1 92 ? 2.304 -6.905 -17.114 1.00 97.50 92 PRO A C 1
ATOM 730 O O . PRO A 1 92 ? 1.921 -8.040 -16.812 1.00 97.50 92 PRO A O 1
ATOM 733 N N . LEU A 1 93 ? 1.494 -5.844 -17.056 1.00 95.50 93 LEU A N 1
ATOM 734 C CA . LEU A 1 93 ? 0.095 -5.918 -16.614 1.00 95.50 93 LEU A CA 1
ATOM 735 C C . LEU A 1 93 ? -0.715 -6.967 -17.388 1.00 95.50 93 LEU A C 1
ATOM 737 O O . LEU A 1 93 ? -1.511 -7.690 -16.787 1.00 95.50 93 LEU A O 1
ATOM 741 N N . ALA A 1 94 ? -0.506 -7.071 -18.702 1.00 97.31 94 ALA A N 1
ATOM 742 C CA . ALA A 1 94 ? -1.180 -8.060 -19.536 1.00 97.31 94 ALA A CA 1
ATOM 743 C C . ALA A 1 94 ? -0.849 -9.499 -19.106 1.00 97.31 94 ALA A C 1
ATOM 745 O O . ALA A 1 94 ? -1.746 -10.339 -19.025 1.00 97.31 94 ALA A O 1
ATOM 746 N N . GLU A 1 95 ? 0.410 -9.787 -18.758 1.00 97.00 95 GLU A N 1
ATOM 747 C CA . GLU A 1 95 ? 0.792 -11.112 -18.263 1.00 97.00 95 GLU A CA 1
ATOM 748 C C . GLU A 1 95 ? 0.207 -11.381 -16.876 1.00 97.00 95 GLU A C 1
ATOM 750 O O . GLU A 1 95 ? -0.346 -12.457 -16.661 1.00 97.00 95 GLU A O 1
ATOM 755 N N . LEU A 1 96 ? 0.213 -10.400 -15.967 1.00 95.44 96 LEU A N 1
ATOM 756 C CA . LEU A 1 96 ? -0.441 -10.542 -14.659 1.00 95.44 96 LEU A CA 1
ATOM 757 C C . LEU A 1 96 ? -1.948 -10.822 -14.803 1.00 95.44 96 LEU A C 1
ATOM 759 O O . LEU A 1 96 ? -2.497 -11.660 -14.083 1.00 95.44 96 LEU A O 1
ATOM 763 N N . ALA A 1 97 ? -2.618 -10.183 -15.766 1.00 95.25 97 ALA A N 1
ATOM 764 C CA . ALA A 1 97 ? -4.019 -10.456 -16.076 1.00 95.25 97 ALA A CA 1
ATOM 765 C C . ALA A 1 97 ? -4.220 -11.882 -16.622 1.00 95.25 97 ALA A C 1
ATOM 767 O O . ALA A 1 97 ? -5.127 -12.587 -16.169 1.00 95.25 97 ALA A O 1
ATOM 768 N N . ARG A 1 98 ? -3.350 -12.348 -17.534 1.00 97.25 98 ARG A N 1
ATOM 769 C CA . ARG A 1 98 ? -3.360 -13.738 -18.033 1.00 97.25 98 ARG A CA 1
ATOM 770 C C . ARG A 1 98 ? -3.118 -14.747 -16.910 1.00 97.25 98 ARG A C 1
ATOM 772 O O . ARG A 1 98 ? -3.820 -15.753 -16.831 1.00 97.25 98 ARG A O 1
ATOM 779 N N . MET A 1 99 ? -2.165 -14.487 -16.014 1.00 95.88 99 MET A N 1
ATOM 780 C CA . MET A 1 99 ? -1.904 -15.314 -14.831 1.00 95.88 99 MET A CA 1
ATOM 781 C C . MET A 1 99 ? -3.142 -15.422 -13.943 1.00 95.88 99 MET A C 1
ATOM 783 O O . MET A 1 99 ? -3.547 -16.535 -13.604 1.00 95.88 99 MET A O 1
ATOM 787 N N . ARG A 1 100 ? -3.791 -14.289 -13.647 1.00 94.56 100 ARG A N 1
ATOM 788 C CA . ARG A 1 100 ? -5.024 -14.262 -12.854 1.00 94.56 100 ARG A CA 1
ATOM 789 C C . ARG A 1 100 ? -6.149 -15.046 -13.522 1.00 94.56 100 ARG A C 1
ATOM 791 O O . ARG A 1 100 ? -6.815 -15.825 -12.848 1.00 94.56 100 ARG A O 1
ATOM 798 N N . GLY A 1 101 ? -6.312 -14.912 -14.840 1.00 94.81 101 GLY A N 1
ATOM 799 C CA . GLY A 1 101 ? -7.272 -15.700 -15.623 1.00 94.81 101 GLY A CA 1
ATOM 800 C C . GLY A 1 101 ? -7.011 -17.212 -15.589 1.00 94.81 101 GLY A C 1
ATOM 801 O O . GLY A 1 101 ? -7.943 -17.996 -15.725 1.00 94.81 101 GLY A O 1
ATOM 802 N N . ARG A 1 102 ? -5.761 -17.628 -15.347 1.00 96.56 102 ARG A N 1
ATOM 803 C CA . ARG A 1 102 ? -5.367 -19.033 -15.146 1.00 96.56 102 ARG A CA 1
ATOM 804 C C . ARG A 1 102 ? -5.455 -19.495 -13.682 1.00 96.56 102 ARG A C 1
ATOM 806 O O . ARG A 1 102 ? -5.106 -20.635 -13.401 1.00 96.56 102 ARG A O 1
ATOM 813 N N . GLY A 1 103 ? -5.898 -18.642 -12.756 1.00 96.12 103 GLY A N 1
ATOM 814 C CA . GLY A 1 103 ? -6.013 -18.979 -11.333 1.00 96.12 103 GLY A CA 1
ATOM 815 C C . GLY A 1 103 ? -4.726 -18.790 -10.525 1.00 96.12 103 GLY A C 1
ATOM 816 O O . GLY A 1 103 ? -4.584 -19.396 -9.466 1.00 96.12 103 GLY A O 1
ATOM 817 N N . TYR A 1 104 ? -3.787 -17.963 -10.994 1.00 96.25 104 TYR A N 1
ATOM 818 C CA . TYR A 1 104 ? -2.516 -17.699 -10.312 1.00 96.25 104 TYR A CA 1
ATOM 819 C C . TYR A 1 104 ? -2.343 -16.219 -9.975 1.00 96.25 104 TYR A C 1
ATOM 821 O O . TYR A 1 104 ? -2.823 -15.345 -10.696 1.00 96.25 104 TYR A O 1
ATOM 829 N N . ALA A 1 105 ? -1.592 -15.927 -8.916 1.00 95.25 105 ALA A N 1
ATOM 830 C CA . ALA A 1 105 ? -1.139 -14.573 -8.613 1.00 95.25 105 ALA A CA 1
ATOM 831 C C . ALA A 1 105 ? 0.239 -14.584 -7.938 1.00 95.25 105 ALA A C 1
ATOM 833 O O . ALA A 1 105 ? 0.524 -15.489 -7.155 1.00 95.25 105 ALA A O 1
ATOM 834 N N . PRO A 1 106 ? 1.090 -13.568 -8.161 1.00 95.50 106 PRO A N 1
ATOM 835 C CA . PRO A 1 106 ? 2.302 -13.405 -7.368 1.00 95.50 106 PRO A CA 1
ATOM 836 C C . PRO A 1 106 ? 1.973 -13.180 -5.888 1.00 95.50 106 PRO A C 1
ATOM 838 O O . PRO A 1 106 ? 1.144 -12.322 -5.540 1.00 95.50 106 PRO A O 1
ATOM 841 N N . ALA A 1 107 ? 2.653 -13.925 -5.015 1.00 93.38 107 ALA A N 1
ATOM 842 C CA . ALA A 1 107 ? 2.681 -13.671 -3.580 1.00 93.38 107 ALA A CA 1
ATOM 843 C C . ALA A 1 107 ? 3.206 -12.258 -3.307 1.00 93.38 107 ALA A C 1
ATOM 845 O O . ALA A 1 107 ? 4.028 -11.746 -4.061 1.00 93.38 107 ALA A O 1
ATOM 846 N N . ASN A 1 108 ? 2.770 -11.626 -2.213 1.00 88.25 108 ASN A N 1
ATOM 847 C CA . ASN A 1 108 ? 3.181 -10.252 -1.892 1.00 88.25 108 ASN A CA 1
ATOM 848 C C . ASN A 1 108 ? 4.712 -10.089 -1.860 1.00 88.25 108 ASN A C 1
ATOM 850 O O . ASN A 1 108 ? 5.223 -9.121 -2.409 1.00 88.25 108 ASN A O 1
ATOM 854 N N . ALA A 1 109 ? 5.438 -11.067 -1.305 1.00 89.44 109 ALA A N 1
ATOM 855 C CA . ALA A 1 109 ? 6.903 -11.065 -1.248 1.00 89.44 109 ALA A CA 1
ATOM 856 C C . ALA A 1 109 ? 7.589 -11.216 -2.620 1.00 89.44 109 ALA A C 1
ATOM 858 O O . ALA A 1 109 ? 8.750 -10.863 -2.766 1.00 89.44 109 ALA A O 1
ATOM 859 N N . ALA A 1 110 ? 6.875 -11.733 -3.619 1.00 93.50 110 ALA A N 1
ATOM 860 C CA . ALA A 1 110 ? 7.385 -11.976 -4.963 1.00 93.50 110 ALA A CA 1
ATOM 861 C C . ALA A 1 110 ? 7.091 -10.815 -5.929 1.00 93.50 110 ALA A C 1
ATOM 863 O O . ALA A 1 110 ? 7.571 -10.811 -7.057 1.00 93.50 110 ALA A O 1
ATOM 864 N N . ARG A 1 111 ? 6.287 -9.822 -5.523 1.00 89.75 111 ARG A N 1
ATOM 865 C CA . ARG A 1 111 ? 5.900 -8.692 -6.389 1.00 89.75 111 ARG A CA 1
ATOM 866 C C . ARG A 1 111 ? 7.004 -7.659 -6.578 1.00 89.75 111 A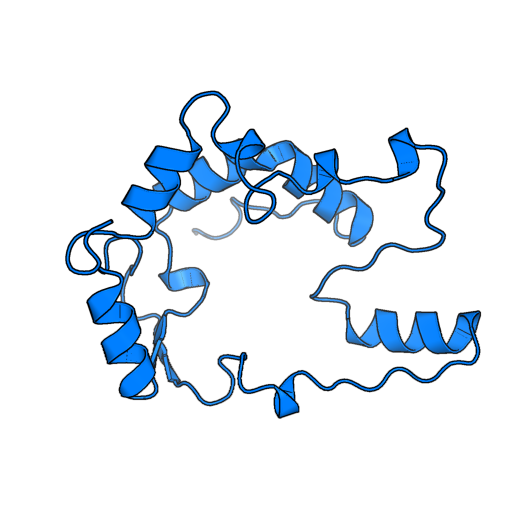RG A C 1
ATOM 868 O O . ARG A 1 111 ? 6.935 -6.893 -7.532 1.00 89.75 111 ARG A O 1
ATOM 875 N N . TYR A 1 112 ? 7.978 -7.626 -5.677 1.00 90.25 112 TYR A N 1
ATOM 876 C CA . TYR A 1 112 ? 8.999 -6.588 -5.603 1.00 90.25 112 TYR A CA 1
ATOM 877 C C . TYR A 1 112 ? 10.368 -7.236 -5.414 1.00 90.25 112 TYR A C 1
ATOM 879 O O . TYR A 1 112 ? 10.473 -8.270 -4.755 1.00 90.25 112 TYR A O 1
ATOM 887 N N . ASP A 1 113 ? 11.413 -6.622 -5.959 1.00 94.06 113 ASP A N 1
ATOM 888 C CA . ASP A 1 113 ? 12.777 -6.913 -5.526 1.00 94.06 113 ASP A CA 1
ATOM 889 C C . ASP A 1 113 ? 13.177 -5.997 -4.364 1.00 94.06 113 ASP A C 1
ATOM 891 O O . ASP A 1 113 ? 12.447 -5.078 -3.984 1.00 94.06 113 ASP A O 1
ATOM 895 N N . SER A 1 114 ? 14.333 -6.271 -3.763 1.00 92.12 114 SER A N 1
ATOM 896 C CA . SER A 1 114 ? 14.821 -5.517 -2.607 1.00 92.12 114 SER A CA 1
ATOM 897 C C . SER A 1 114 ? 15.024 -4.033 -2.915 1.00 92.12 114 SER A C 1
ATOM 899 O O . SER A 1 114 ? 14.701 -3.201 -2.071 1.00 92.12 114 SER A O 1
ATOM 901 N N . ALA A 1 115 ? 15.507 -3.696 -4.114 1.00 92.00 115 ALA A N 1
ATOM 902 C CA . ALA A 1 115 ? 15.707 -2.312 -4.531 1.00 92.00 115 ALA A CA 1
ATOM 903 C C . ALA A 1 115 ? 14.372 -1.558 -4.578 1.00 92.00 115 ALA A C 1
ATOM 905 O O . ALA A 1 115 ? 14.220 -0.523 -3.936 1.00 92.00 115 ALA A O 1
ATOM 906 N N . LEU A 1 116 ? 13.365 -2.129 -5.239 1.00 91.94 116 LEU A N 1
ATOM 907 C CA . LEU A 1 116 ? 12.046 -1.519 -5.348 1.00 91.94 116 LEU A CA 1
ATOM 908 C C . LEU A 1 116 ? 11.339 -1.423 -3.993 1.00 91.94 116 LEU A C 1
ATOM 910 O O . LEU A 1 116 ? 10.667 -0.435 -3.717 1.00 91.94 116 LEU A O 1
ATOM 914 N N . MET A 1 117 ? 11.515 -2.418 -3.118 1.00 92.06 117 MET A N 1
ATOM 915 C CA . MET A 1 117 ? 11.007 -2.341 -1.745 1.00 92.06 117 MET A CA 1
ATOM 916 C C . MET A 1 117 ? 11.622 -1.174 -0.971 1.00 92.06 117 MET A C 1
ATOM 918 O O . MET A 1 117 ? 10.900 -0.484 -0.254 1.00 92.06 117 MET A O 1
ATOM 922 N N . GLN A 1 118 ? 12.930 -0.943 -1.107 1.00 92.62 118 GLN A N 1
ATOM 923 C CA . GLN A 1 118 ? 13.610 0.172 -0.444 1.00 92.62 118 GLN A CA 1
ATOM 924 C C . GLN A 1 118 ? 13.124 1.521 -0.971 1.00 92.62 118 GLN A C 1
ATOM 926 O O . GLN A 1 118 ? 12.846 2.419 -0.178 1.00 92.62 118 GLN A O 1
ATOM 931 N N . GLU A 1 119 ? 12.961 1.654 -2.286 1.00 91.88 119 GLU A N 1
ATOM 932 C CA . GLU A 1 119 ? 12.449 2.885 -2.884 1.00 91.88 119 GLU A CA 1
ATOM 933 C C . GLU A 1 119 ? 11.005 3.176 -2.443 1.00 91.88 119 GLU A C 1
ATOM 935 O O . GLU A 1 119 ? 10.698 4.297 -2.036 1.00 91.88 119 GLU A O 1
ATOM 940 N N . VAL A 1 120 ? 10.127 2.163 -2.439 1.00 91.88 120 VAL A N 1
ATOM 941 C CA . VAL A 1 120 ? 8.750 2.289 -1.927 1.00 91.88 120 VAL A CA 1
ATOM 942 C C . VAL A 1 120 ? 8.751 2.672 -0.450 1.00 91.88 120 VAL A C 1
ATOM 944 O O . VAL A 1 120 ? 7.991 3.551 -0.045 1.00 91.88 120 VAL A O 1
ATOM 947 N N . ALA A 1 121 ? 9.602 2.038 0.359 1.00 92.69 121 ALA A N 1
ATOM 948 C CA . ALA A 1 121 ? 9.688 2.326 1.785 1.00 92.69 121 ALA A CA 1
ATOM 949 C C . ALA A 1 121 ? 10.132 3.766 2.056 1.00 92.69 121 ALA A C 1
ATOM 951 O O . ALA A 1 121 ? 9.589 4.397 2.956 1.00 92.69 121 ALA A O 1
ATOM 952 N N . HIS A 1 122 ? 11.070 4.291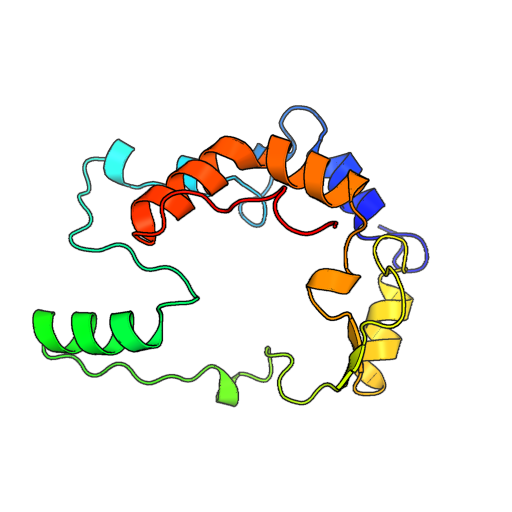 1.265 1.00 92.88 122 HIS A N 1
ATOM 953 C CA . HIS A 1 122 ? 11.479 5.686 1.366 1.00 92.88 122 HIS A CA 1
ATOM 954 C C . HIS A 1 122 ? 10.352 6.640 0.950 1.00 92.88 122 HIS A C 1
ATOM 956 O O . HIS A 1 122 ? 10.056 7.591 1.667 1.00 92.88 122 HIS A O 1
ATOM 962 N N . LEU A 1 123 ? 9.663 6.358 -0.162 1.00 92.62 123 LEU A N 1
ATOM 963 C CA . LEU A 1 123 ? 8.580 7.214 -0.660 1.00 92.62 123 LEU A CA 1
ATOM 964 C C . LEU A 1 123 ? 7.395 7.322 0.320 1.00 92.62 123 LEU A C 1
ATOM 966 O O . LEU A 1 123 ? 6.723 8.350 0.361 1.00 92.62 123 LEU A O 1
ATOM 970 N N . TYR A 1 124 ? 7.152 6.275 1.112 1.00 93.38 124 TYR A N 1
ATOM 971 C CA . TYR A 1 124 ? 6.057 6.187 2.085 1.00 93.38 124 TYR A CA 1
ATOM 972 C C . TYR A 1 124 ? 6.550 6.099 3.540 1.00 93.38 124 TYR A C 1
ATOM 974 O O . TYR A 1 124 ? 5.870 5.527 4.393 1.00 93.38 124 TYR A O 1
ATOM 982 N N . GLU A 1 125 ? 7.722 6.653 3.858 1.00 94.56 125 GLU A N 1
ATOM 983 C CA . GLU A 1 125 ? 8.329 6.518 5.191 1.00 94.56 125 GLU A CA 1
ATOM 984 C C . GLU A 1 125 ? 7.437 7.061 6.323 1.00 94.56 125 GLU A C 1
ATOM 986 O O . GLU A 1 125 ? 7.324 6.441 7.385 1.00 94.56 125 GLU A O 1
ATOM 991 N N . GLU A 1 126 ? 6.723 8.162 6.076 1.00 91.75 126 GLU A N 1
ATOM 992 C CA . GLU A 1 126 ? 5.775 8.745 7.032 1.00 91.75 126 GLU A CA 1
ATOM 993 C C . GLU A 1 126 ? 4.581 7.816 7.301 1.00 91.75 126 GLU A C 1
ATOM 995 O O . GLU A 1 126 ? 4.171 7.639 8.451 1.00 91.75 126 GLU A O 1
ATOM 1000 N N . ASP A 1 127 ? 4.055 7.170 6.257 1.00 91.31 127 ASP A N 1
ATOM 1001 C CA . ASP A 1 127 ? 2.972 6.189 6.371 1.00 91.31 127 ASP A CA 1
ATOM 1002 C C . ASP A 1 127 ? 3.433 4.941 7.128 1.00 91.31 127 ASP A C 1
ATOM 1004 O O . ASP A 1 127 ? 2.689 4.401 7.949 1.00 91.31 127 ASP A O 1
ATOM 1008 N N . LEU A 1 128 ? 4.670 4.488 6.900 1.00 90.81 128 LEU A N 1
ATOM 1009 C CA . LEU A 1 128 ? 5.252 3.387 7.665 1.00 90.81 128 LEU A CA 1
ATOM 1010 C C . LEU A 1 128 ? 5.396 3.759 9.146 1.00 90.81 128 LEU A C 1
ATOM 1012 O O . LEU A 1 128 ? 5.100 2.930 10.011 1.00 90.81 128 LEU A O 1
ATOM 1016 N N . GLY A 1 129 ? 5.789 5.000 9.443 1.00 88.19 129 GLY A N 1
ATOM 1017 C CA . GLY A 1 129 ? 5.807 5.543 10.801 1.00 88.19 129 GLY A CA 1
ATOM 1018 C C . GLY A 1 129 ? 4.416 5.544 11.439 1.00 88.19 129 GLY A C 1
ATOM 1019 O O . GLY A 1 129 ? 4.237 5.017 12.540 1.00 88.19 129 GLY A O 1
ATOM 1020 N N . LEU A 1 130 ? 3.407 6.047 10.720 1.00 85.88 130 LEU A N 1
ATOM 1021 C CA . LEU A 1 130 ? 2.010 6.020 11.158 1.00 85.88 130 LEU A CA 1
ATOM 1022 C C . LEU A 1 130 ? 1.545 4.590 11.448 1.00 85.88 130 LEU A C 1
ATOM 1024 O O . LEU A 1 130 ? 0.981 4.321 12.509 1.00 85.88 130 LEU A O 1
ATOM 1028 N N . TYR A 1 131 ? 1.814 3.659 10.535 1.00 84.75 131 TYR A N 1
ATOM 1029 C CA . TYR A 1 131 ? 1.394 2.273 10.675 1.00 84.75 131 TYR A CA 1
ATOM 1030 C C . TYR A 1 131 ? 2.005 1.611 11.913 1.00 84.75 131 TYR A C 1
ATOM 1032 O O . TYR A 1 131 ? 1.302 0.895 12.626 1.00 84.75 131 TYR A O 1
ATOM 1040 N N . GLN A 1 132 ? 3.280 1.866 12.217 1.00 80.88 132 GLN A N 1
ATOM 1041 C CA . GLN A 1 132 ? 3.933 1.339 13.422 1.00 80.88 132 GLN A CA 1
ATOM 1042 C C . GLN A 1 132 ? 3.279 1.861 14.707 1.00 80.88 132 GLN A C 1
ATOM 1044 O O . GLN A 1 132 ? 2.995 1.079 15.617 1.00 80.88 132 GLN A O 1
ATOM 1049 N N . ILE A 1 133 ? 2.971 3.161 14.750 1.00 73.06 133 ILE A N 1
ATOM 1050 C CA . ILE A 1 133 ? 2.297 3.798 15.889 1.00 73.06 133 ILE A CA 1
ATOM 1051 C C . ILE A 1 133 ? 0.890 3.215 16.078 1.00 73.06 133 ILE A C 1
ATOM 1053 O O . ILE A 1 133 ? 0.521 2.829 17.185 1.00 73.06 133 ILE A O 1
ATOM 1057 N N . SER A 1 134 ? 0.107 3.111 15.001 1.00 69.50 134 SER A N 1
ATOM 1058 C CA . SER A 1 134 ? -1.292 2.665 15.060 1.00 69.50 134 SER A CA 1
ATOM 1059 C C . SER A 1 134 ? -1.459 1.159 15.280 1.00 69.50 134 SER A C 1
ATOM 1061 O O . SER A 1 134 ? -2.488 0.720 15.781 1.00 69.50 134 SER A O 1
ATOM 1063 N N . SER A 1 135 ? -0.461 0.349 14.923 1.00 61.22 135 SER A N 1
ATOM 1064 C CA . SER A 1 135 ? -0.536 -1.115 15.029 1.00 61.22 135 SER A CA 1
ATOM 1065 C C . SER A 1 135 ? -0.105 -1.666 16.391 1.00 61.22 135 SER A C 1
ATOM 1067 O O . SER A 1 135 ? -0.159 -2.879 16.592 1.00 61.22 135 SER A O 1
ATOM 1069 N N . GLY A 1 136 ? 0.420 -0.826 17.292 1.00 54.25 136 GLY A N 1
ATOM 1070 C CA . GLY A 1 136 ? 1.073 -1.284 18.526 1.00 54.25 136 GLY A CA 1
ATOM 1071 C C . GLY A 1 136 ? 2.343 -2.118 18.284 1.00 54.25 136 GLY A C 1
ATOM 1072 O O . GLY A 1 136 ? 2.889 -2.702 19.219 1.00 54.25 136 GLY A O 1
ATOM 1073 N N . ARG A 1 137 ? 2.826 -2.183 17.035 1.00 48.09 137 ARG A N 1
ATOM 1074 C CA . ARG A 1 137 ? 4.077 -2.836 16.642 1.00 48.09 137 ARG A CA 1
ATOM 1075 C C . ARG A 1 137 ? 5.122 -1.750 16.417 1.00 48.09 137 ARG A C 1
ATOM 1077 O O . ARG A 1 137 ? 5.204 -1.191 15.326 1.00 48.09 137 ARG A O 1
ATOM 1084 N N . GLY A 1 138 ? 5.925 -1.463 17.439 1.00 38.12 138 GLY A N 1
ATOM 1085 C CA . GLY A 1 138 ? 7.177 -0.740 17.236 1.00 38.12 138 GLY A CA 1
ATOM 1086 C C . GLY A 1 138 ? 8.026 -1.488 16.204 1.00 38.12 138 GLY A C 1
ATOM 1087 O O . GLY A 1 138 ? 8.330 -2.661 16.403 1.00 38.12 138 GLY A O 1
ATOM 1088 N N . GLY A 1 139 ? 8.360 -0.815 15.102 1.00 35.97 139 GLY A N 1
ATOM 1089 C CA . GLY A 1 139 ? 9.266 -1.314 14.073 1.00 35.97 139 GLY A CA 1
ATOM 1090 C C . GLY A 1 139 ? 8.680 -2.405 13.177 1.00 35.97 139 GLY A C 1
ATOM 1091 O O . GLY A 1 139 ? 8.759 -3.594 13.480 1.00 35.97 139 GLY A O 1
ATOM 1092 N N . ILE A 1 140 ? 8.230 -2.028 11.977 1.00 38.31 140 ILE A N 1
ATOM 1093 C CA . ILE A 1 140 ? 8.438 -2.931 10.843 1.00 38.31 140 ILE A CA 1
ATOM 1094 C C . ILE A 1 140 ? 9.953 -2.938 10.654 1.00 38.31 140 ILE A C 1
ATOM 1096 O O . ILE A 1 140 ? 10.534 -1.957 10.198 1.00 38.31 140 ILE A O 1
ATOM 1100 N N . ASN A 1 141 ? 10.605 -4.016 11.076 1.00 37.69 141 ASN A N 1
ATOM 1101 C CA . ASN A 1 141 ? 12.020 -4.223 10.823 1.00 37.69 141 ASN A CA 1
ATOM 1102 C C . ASN A 1 141 ? 12.163 -4.587 9.336 1.00 37.69 141 ASN A C 1
ATOM 1104 O O . ASN A 1 141 ? 12.189 -5.760 8.977 1.00 37.69 141 ASN A O 1
ATOM 1108 N N . VAL A 1 142 ? 12.189 -3.579 8.457 1.00 42.41 142 VAL A N 1
ATOM 1109 C CA . VAL A 1 142 ? 12.294 -3.761 6.992 1.00 42.41 142 VAL A CA 1
ATOM 1110 C C . VAL A 1 142 ? 13.655 -4.371 6.590 1.00 42.41 142 VAL A C 1
ATOM 1112 O O . VAL A 1 142 ? 13.864 -4.708 5.433 1.00 42.41 142 VAL A O 1
ATOM 1115 N N . LEU A 1 143 ? 14.582 -4.584 7.535 1.00 38.28 143 LEU A N 1
ATOM 1116 C CA . LEU A 1 143 ? 15.937 -5.086 7.267 1.00 38.28 143 LEU A CA 1
ATOM 1117 C C . LEU A 1 143 ? 16.325 -6.365 8.039 1.00 38.28 143 LEU A C 1
ATOM 1119 O O . LEU A 1 143 ? 17.481 -6.775 8.004 1.00 38.28 143 LEU A O 1
ATOM 1123 N N . GLY A 1 144 ? 15.395 -7.026 8.732 1.00 34.19 144 GLY A N 1
ATOM 1124 C CA . GLY A 1 144 ? 15.708 -8.188 9.575 1.00 34.19 144 GLY A CA 1
ATOM 1125 C C . GLY A 1 144 ? 15.349 -9.528 8.938 1.00 34.19 144 GLY A C 1
ATOM 1126 O O . GLY A 1 144 ? 14.373 -10.140 9.362 1.00 34.19 144 GLY A O 1
ATOM 1127 N N . GLY A 1 145 ? 16.104 -9.992 7.939 1.00 31.69 145 GLY A N 1
ATOM 1128 C CA . GLY A 1 145 ? 15.818 -11.294 7.324 1.00 31.69 145 GLY A CA 1
ATOM 1129 C C . GLY A 1 145 ? 16.735 -11.744 6.190 1.00 31.69 145 GLY A C 1
ATOM 1130 O O . GLY A 1 145 ? 16.248 -12.350 5.245 1.00 31.69 145 GLY A O 1
ATOM 1131 N N . MET A 1 146 ? 18.034 -11.453 6.261 1.00 33.47 146 MET A N 1
ATOM 1132 C CA . MET A 1 146 ? 19.054 -12.207 5.523 1.00 33.47 146 MET A CA 1
ATOM 1133 C C . MET A 1 146 ? 20.220 -12.481 6.475 1.00 33.47 146 MET A C 1
ATOM 1135 O O . MET A 1 146 ? 21.101 -11.642 6.657 1.00 33.47 146 MET A O 1
ATOM 1139 N N . GLN A 1 147 ? 20.167 -13.644 7.120 1.00 33.72 147 GLN A N 1
ATOM 1140 C CA . GLN A 1 147 ? 21.351 -14.425 7.468 1.00 33.72 147 GLN A CA 1
ATOM 1141 C C . GLN A 1 147 ? 21.294 -15.709 6.651 1.00 33.72 147 GLN A C 1
ATOM 1143 O O . GLN A 1 147 ? 20.172 -16.253 6.529 1.00 33.72 147 GLN A O 1
#

pLDDT: mean 85.76, std 15.17, range [31.69, 97.5]

Radius of gyration: 18.17 Å; chains: 1; bounding box: 45×39×45 Å

Secondary structure (DSSP, 8-state):
--TTT--HHHHHHHHTSTTTTTS-TTTS-GGGG-GGGGT---S----GGGHHHHHHHHHHHHSPPP---HHHHS-SSTTSEEE-SS--TT--HHHHHHHHHTTEEE-GGGS--HHHHHHHHHHTHHHHHHHHHHTT-----TT----

Sequence (147 aa):
MDPERFTFRAFFLLLSAPSALDIDHHWTPQVRMRLEARGYRYSDIFGMHTLGAAFARITEVTGMPIHDTRNLSGHGADSLKMLIDSCYADTPLAELARMRGRGYAPANAARYDSALMQEVAHLYEEDLGLYQISSGRGGINVLGGMQ

Foldseek 3Di:
DDQQFDFLLNVVVQCPDPCSLVPDPVRNAPVVVDCVVVVDDDPADDDPVCVVVVQVVCCVVPVDHDDDCVVVVVPDLPQAAEDQPAARRRPGNVVQVVQVVVRHHHDPNRPDDPVRVVSVCVSRVVSVVVCCVRHVNPDPPSPPDDD

Organism: NCBI:txid2748098